Protein 3TU6 (pdb70)

Nearest PDB structures (foldseek):
  3tu6-assembly1_A  TM=1.008E+00  e=8.913E-30  Sinorhizobium meliloti
  5y23-assembly2_B  TM=9.612E-01  e=2.906E-18  Achromobacter cycloclastes
  6akn-assembly2_B  TM=9.166E-01  e=2.259E-18  Achromobacter cycloclastes
  8k9p-assembly1_A  TM=9.302E-01  e=1.922E-17  Alcaligenes faecalis
  3ef4-assembly2_B  TM=9.591E-01  e=2.781E-15  Hyphomicrobium denitrificans

CATH classification: 2.60.40.420

Sequence (127 aa):
MEEYRVEMLNKAADGRVMAFEEPAVIRAQPGDTVTFVAKDKGHNSALMKGGAPEGAETWKGKINEEITVTLSKPGVYMYQCAPHVGMGMIGAIVVGEPANLEAVKGIKYPGKSKAAAEKIFAEIESGG

Solvent-accessible surface area: 6534 Å² total; per-residue (Å²): 156,102,124,74,157,0,50,0,15,65,126,9,98,109,37,74,82,27,2,0,56,56,17,16,13,129,3,113,69,40,7,15,0,30,0,26,9,132,44,144,30,0,9,0,10,25,13,193,49,1,24,17,165,77,19,128,106,21,164,3,145,85,57,76,99,40,73,6,74,1,82,93,68,0,0,3,0,0,40,0,57,69,32,20,37,100,14,0,3,0,0,0,0,0,19,141,48,93,23,26,154,66,1,84,70,30,84,20,68,61,145,0,98,68,25,1,106,62,6,14,40,76,18,105,88,54,87

Radius of gyration: 13.02 Å; Cα contacts (8 Å, |Δi|>4): 308; chains: 1; bounding box: 29×25×35 Å

Structure (mmCIF, N/CA/C/O backbone):
data_3TU6
#
_entry.id   3TU6
#
_cell.length_a   35.627
_cell.length_b   53.494
_cell.length_c   59.921
_cell.angle_alpha   90.00
_cell.angle_beta   90.00
_cell.angle_gamma   90.00
#
_symmetry.space_group_name_H-M   'P 21 21 21'
#
loop_
_entity.id
_entity.type
_entity.pdbx_description
1 polymer 'Pseudoazurin (Blue copper protein)'
2 non-polymer 'COPPER (II) ION'
3 non-polymer GLYCEROL
4 water water
#
loop_
_atom_site.group_PDB
_atom_site.id
_atom_site.type_symbol
_atom_site.label_atom_id
_atom_site.label_alt_id
_atom_site.label_comp_id
_atom_site.label_asym_id
_atom_site.label_entity_id
_atom_site.label_seq_id
_atom_site.pdbx_PDB_ins_code
_atom_site.Cartn_x
_atom_site.Cartn_y
_atom_site.Cartn_z
_atom_site.occupancy
_atom_site.B_iso_or_equiv
_atom_site.auth_seq_id
_atom_site.auth_comp_id
_atom_site.auth_asym_id
_atom_site.auth_atom_id
_atom_site.pdbx_PDB_model_num
ATOM 1 N N . MET A 1 1 ? 9.288 -11.184 30.203 1.00 28.95 1 MET A N 1
ATOM 2 C CA . M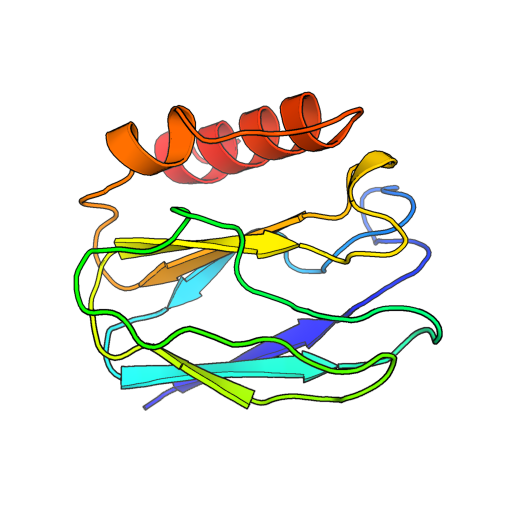ET A 1 1 ? 9.150 -9.970 29.355 1.00 27.67 1 MET A CA 1
ATOM 3 C C . MET A 1 1 ? 9.490 -10.300 27.906 1.00 27.10 1 MET A C 1
ATOM 4 O O . MET A 1 1 ? 10.536 -10.889 27.629 1.00 28.43 1 MET A O 1
ATOM 9 N N . GLU A 1 2 ? 8.602 -9.916 26.991 1.00 24.27 2 GLU A N 1
ATOM 10 C CA . GLU A 1 2 ? 8.871 -10.003 25.558 1.00 24.09 2 GLU A CA 1
ATOM 11 C C . GLU A 1 2 ? 9.124 -8.601 25.007 1.00 24.11 2 GLU A C 1
ATOM 12 O O . GLU A 1 2 ? 8.519 -7.626 25.460 1.00 22.32 2 GLU A O 1
ATOM 18 N N . GLU A 1 3 ? 10.031 -8.511 24.037 1.00 26.37 3 GLU A N 1
ATOM 19 C CA . GLU A 1 3 ? 10.414 -7.239 23.432 1.00 26.35 3 GLU A CA 1
ATOM 20 C C . GLU A 1 3 ? 10.021 -7.251 21.964 1.00 26.21 3 GLU A C 1
ATOM 21 O O . GLU A 1 3 ? 10.512 -8.079 21.194 1.00 26.97 3 GLU A O 1
ATOM 27 N N . TYR A 1 4 ? 9.131 -6.335 21.584 1.00 23.86 4 TYR A N 1
ATOM 28 C CA . TYR A 1 4 ? 8.591 -6.287 20.226 1.00 23.49 4 TYR A CA 1
ATOM 29 C C . TYR A 1 4 ? 9.121 -5.097 19.434 1.00 23.73 4 TYR A C 1
ATOM 30 O O . TYR A 1 4 ? 9.660 -4.145 20.005 1.00 22.54 4 TYR A O 1
ATOM 39 N N . ARG A 1 5 ? 8.967 -5.174 18.113 1.00 24.02 5 ARG A N 1
ATOM 40 C CA . ARG A 1 5 ? 9.454 -4.149 17.191 1.00 24.96 5 ARG A CA 1
ATOM 41 C C . ARG A 1 5 ? 8.329 -3.642 16.296 1.00 22.18 5 ARG A C 1
ATOM 42 O O . ARG A 1 5 ? 7.560 -4.432 15.753 1.00 17.47 5 ARG A O 1
ATOM 50 N N . VAL A 1 6 ? 8.245 -2.322 16.149 1.00 21.78 6 VAL A N 1
ATOM 51 C CA . VAL A 1 6 ? 7.346 -1.696 15.186 1.00 20.49 6 VAL A CA 1
ATOM 52 C C . VAL A 1 6 ? 8.163 -0.785 14.281 1.00 19.75 6 VAL A C 1
ATOM 53 O O . VAL A 1 6 ? 8.753 0.189 14.747 1.00 21.60 6 VAL A O 1
ATOM 57 N N . GLU A 1 7 ? 8.203 -1.108 12.992 1.00 19.82 7 GLU A N 1
ATOM 58 C CA . GLU A 1 7 ? 8.962 -0.318 12.028 1.00 21.06 7 GLU A CA 1
ATOM 59 C C . GLU A 1 7 ? 8.157 0.889 11.562 1.00 20.78 7 GLU A C 1
ATOM 60 O O . GLU A 1 7 ? 6.959 0.781 11.297 1.00 21.68 7 GLU A O 1
ATOM 66 N N . MET A 1 8 ? 8.825 2.037 11.475 1.00 20.51 8 MET A N 1
ATOM 67 C CA . MET A 1 8 ? 8.219 3.263 10.959 1.00 20.45 8 MET A CA 1
ATOM 68 C C . MET A 1 8 ? 8.653 3.405 9.502 1.00 20.83 8 MET A C 1
ATOM 69 O O . MET A 1 8 ? 9.837 3.601 9.220 1.00 19.40 8 MET A O 1
ATOM 74 N N . LEU A 1 9 ? 7.693 3.289 8.584 1.00 21.81 9 LEU A N 1
ATOM 75 C CA . LEU A 1 9 ? 7.990 3.110 7.160 1.00 22.22 9 LEU A CA 1
ATOM 76 C C . LEU A 1 9 ? 7.235 4.076 6.252 1.00 22.28 9 LEU A C 1
ATOM 77 O O . LEU A 1 9 ? 6.115 4.499 6.560 1.00 18.38 9 LEU A O 1
ATOM 82 N N . ASN A 1 10 ? 7.855 4.399 5.119 1.00 23.00 10 ASN A N 1
ATOM 83 C CA . ASN A 1 10 ? 7.202 5.178 4.071 1.00 24.30 10 ASN A CA 1
ATOM 84 C C . ASN A 1 10 ? 6.210 4.323 3.291 1.00 24.67 10 ASN A C 1
ATOM 85 O O . ASN A 1 10 ? 5.120 4.783 2.955 1.00 23.86 10 ASN A O 1
ATOM 90 N N . LYS A 1 11 ? 6.601 3.082 3.004 1.00 25.73 11 LYS A N 1
ATOM 91 C CA . LYS A 1 11 ? 5.763 2.140 2.265 1.00 27.92 11 LYS A CA 1
ATOM 92 C C . LYS A 1 11 ? 5.733 0.793 2.987 1.00 27.80 11 LYS A C 1
ATOM 93 O O . LYS A 1 11 ? 6.779 0.185 3.217 1.00 30.68 11 LYS A O 1
ATOM 99 N N . ALA A 1 12 ? 4.533 0.336 3.340 1.00 27.94 12 ALA A N 1
ATOM 100 C CA . ALA A 1 12 ? 4.354 -0.928 4.057 1.00 28.39 12 ALA A CA 1
ATOM 101 C C . ALA A 1 12 ? 4.184 -2.098 3.089 1.00 29.41 12 ALA A C 1
ATOM 102 O O . ALA A 1 12 ? 4.113 -1.909 1.875 1.00 30.15 12 ALA A O 1
ATOM 104 N N . ALA A 1 13 ? 4.115 -3.307 3.643 1.00 32.31 13 ALA A N 1
ATOM 105 C CA . ALA A 1 13 ? 3.917 -4.521 2.848 1.00 34.82 13 ALA A CA 1
ATOM 106 C C . ALA A 1 13 ? 2.533 -4.563 2.198 1.00 35.97 13 ALA A C 1
ATOM 107 O O . ALA A 1 13 ? 2.399 -4.977 1.045 1.00 37.24 13 ALA A O 1
ATOM 109 N N . ASP A 1 14 ? 1.513 -4.123 2.935 1.00 35.49 14 ASP A N 1
ATOM 110 C CA . ASP A 1 14 ? 0.127 -4.150 2.451 1.00 37.58 14 ASP A CA 1
ATOM 111 C C . ASP A 1 14 ? -0.266 -2.920 1.615 1.00 38.15 14 ASP A C 1
ATOM 112 O O . ASP A 1 14 ? -1.449 -2.721 1.323 1.00 39.44 14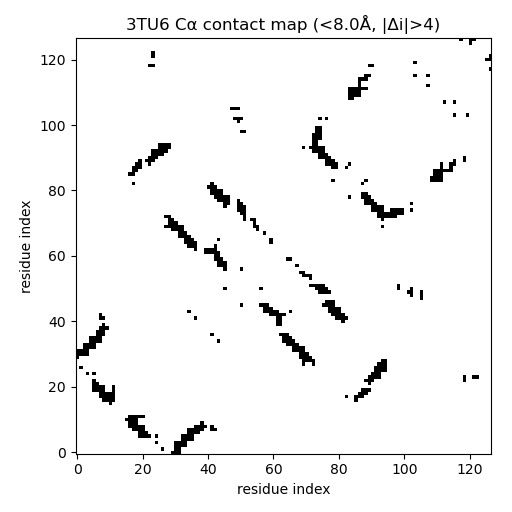 ASP A O 1
ATOM 117 N N . GLY A 1 15 ? 0.716 -2.098 1.242 1.00 37.46 15 GLY A N 1
ATOM 118 C CA . GLY A 1 15 ? 0.494 -0.973 0.333 1.00 36.39 15 GLY A CA 1
ATOM 119 C C . GLY A 1 15 ? 0.217 0.369 0.993 1.00 34.55 15 GLY A C 1
ATOM 120 O O . GLY A 1 15 ? -0.021 1.358 0.299 1.00 34.91 15 GLY A O 1
ATOM 121 N N . ARG A 1 16 ? 0.248 0.415 2.324 1.00 32.73 16 ARG A N 1
ATOM 122 C CA . ARG A 1 16 ? 0.004 1.660 3.055 1.00 31.17 16 ARG A CA 1
ATOM 123 C C . ARG A 1 16 ? 1.149 2.650 2.860 1.00 28.99 16 ARG A C 1
ATOM 124 O O . ARG A 1 16 ? 2.318 2.269 2.908 1.00 29.49 16 ARG A O 1
ATOM 132 N N . VAL A 1 17 ? 0.800 3.917 2.642 1.00 29.25 17 VAL A N 1
ATOM 133 C CA . VAL A 1 17 ? 1.778 4.998 2.522 1.00 28.54 17 VAL A CA 1
ATOM 134 C C . VAL A 1 17 ? 1.838 5.756 3.844 1.00 26.32 17 VAL A C 1
ATOM 135 O O . VAL A 1 17 ? 0.818 6.258 4.315 1.00 25.23 17 VAL A O 1
ATOM 139 N N . MET A 1 18 ? 3.038 5.846 4.422 1.00 26.23 18 MET A N 1
ATOM 140 C CA . MET A 1 18 ? 3.242 6.354 5.785 1.00 23.77 18 MET A CA 1
ATOM 141 C C . MET A 1 18 ? 2.545 5.424 6.781 1.00 23.68 18 MET A C 1
ATOM 142 O O . MET A 1 18 ? 1.374 5.625 7.127 1.00 22.64 18 MET A O 1
ATOM 147 N N . ALA A 1 19 ? 3.265 4.404 7.242 1.00 21.29 19 ALA A N 1
ATOM 148 C CA . ALA A 1 19 ? 2.649 3.343 8.035 1.00 21.18 19 ALA A CA 1
ATOM 149 C C . ALA A 1 19 ? 3.572 2.759 9.099 1.00 20.21 19 ALA A C 1
ATOM 150 O O . ALA A 1 19 ? 4.777 2.624 8.885 1.00 20.66 19 ALA A O 1
ATOM 152 N N . PHE A 1 20 ? 2.987 2.417 10.245 1.00 19.19 20 PHE A N 1
ATOM 153 C CA . PHE A 1 20 ? 3.662 1.602 11.247 1.00 19.11 20 PHE A CA 1
ATOM 154 C C . PHE A 1 20 ? 3.411 0.132 10.916 1.00 19.71 20 PHE A C 1
ATOM 155 O O . PHE A 1 20 ? 2.268 -0.255 10.654 1.00 19.34 20 PHE A O 1
ATOM 163 N N . GLU A 1 21 ? 4.476 -0.669 10.920 1.00 20.32 21 GLU A N 1
ATOM 164 C CA A GLU A 1 21 ? 4.381 -2.099 10.626 0.50 20.86 21 GLU A CA 1
ATOM 165 C CA B GLU A 1 21 ? 4.383 -2.099 10.622 0.50 21.08 21 GLU A CA 1
ATOM 166 C C . GLU A 1 21 ? 5.019 -2.917 11.749 1.00 20.20 21 GLU A C 1
ATOM 167 O O . GLU A 1 21 ? 6.224 -2.808 11.991 1.00 20.55 21 GLU A O 1
ATOM 178 N N . PRO A 1 22 ? 4.216 -3.746 12.449 1.00 19.94 22 PRO A N 1
ATOM 179 C CA . PRO A 1 22 ? 2.775 -3.985 12.315 1.00 21.34 22 PRO A CA 1
ATOM 180 C C . PRO A 1 22 ? 1.937 -2.834 12.872 1.00 21.59 22 PRO A C 1
ATOM 181 O O . PRO A 1 22 ? 2.388 -2.110 13.760 1.00 23.36 22 PRO A O 1
ATOM 185 N N . ALA A 1 23 ? 0.729 -2.671 12.341 1.00 22.42 23 ALA A N 1
ATOM 186 C CA . ALA A 1 23 ? -0.185 -1.628 12.801 1.00 22.17 23 ALA A CA 1
ATOM 187 C C . ALA A 1 23 ? -0.729 -1.930 14.198 1.00 22.01 23 ALA A C 1
ATOM 188 O O . ALA A 1 23 ? -1.043 -1.009 14.955 1.00 20.03 23 ALA A O 1
ATOM 190 N N . VAL A 1 24 ? -0.842 -3.217 14.527 1.00 21.44 24 VAL A N 1
ATOM 191 C CA . VAL A 1 24 ? -1.402 -3.659 15.803 1.00 22.35 24 VAL A CA 1
ATOM 192 C C . VAL A 1 24 ? -0.489 -4.686 16.474 1.00 23.59 24 VAL A C 1
ATOM 193 O O . VAL A 1 24 ? -0.402 -5.830 16.024 1.00 24.34 24 VAL A O 1
ATOM 197 N N . ILE A 1 25 ? 0.192 -4.263 17.539 1.00 23.89 25 ILE A N 1
ATOM 198 C CA . ILE A 1 25 ? 0.997 -5.158 18.374 1.00 22.04 25 ILE A CA 1
ATOM 199 C C . ILE A 1 25 ? 0.119 -5.751 19.474 1.00 23.12 25 ILE A C 1
ATO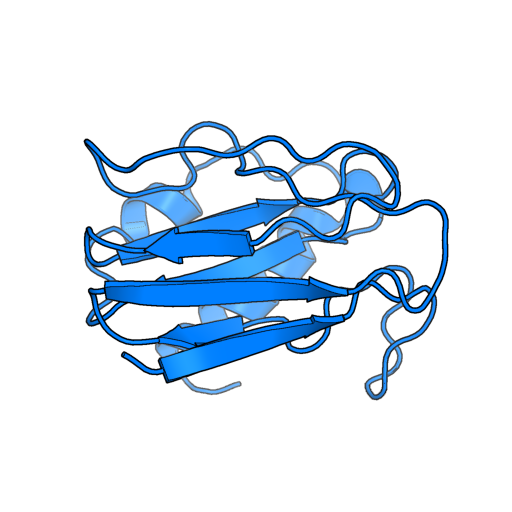M 200 O O . ILE A 1 25 ? -0.621 -5.023 20.135 1.00 20.87 25 ILE A O 1
ATOM 205 N N . ARG A 1 26 ? 0.202 -7.069 19.660 1.00 22.26 26 ARG A N 1
ATOM 206 C CA . ARG A 1 26 ? -0.507 -7.747 20.745 1.00 22.93 26 ARG A CA 1
ATOM 207 C C . ARG A 1 26 ? 0.494 -8.188 21.807 1.00 23.09 26 ARG A C 1
ATOM 208 O O . ARG A 1 26 ? 1.202 -9.181 21.634 1.00 23.70 26 ARG A O 1
ATOM 216 N N . ALA A 1 27 ? 0.546 -7.434 22.902 1.00 23.59 27 ALA A N 1
ATOM 217 C CA . ALA A 1 27 ? 1.508 -7.669 23.974 1.00 23.52 27 ALA A CA 1
ATOM 218 C C . ALA A 1 27 ? 0.805 -8.023 25.278 1.00 23.79 27 ALA A C 1
ATOM 219 O O . ALA A 1 27 ? -0.421 -7.963 25.375 1.00 22.94 27 ALA A O 1
ATOM 221 N N . GLN A 1 28 ? 1.603 -8.401 26.272 1.00 25.84 28 GLN A N 1
ATOM 222 C CA . GLN A 1 28 ? 1.117 -8.651 27.624 1.00 26.63 28 GLN A CA 1
ATOM 223 C C . GLN A 1 28 ? 1.670 -7.578 28.558 1.00 24.41 28 GLN A C 1
ATOM 224 O O . GLN A 1 28 ? 2.680 -6.945 28.237 1.00 23.68 28 GLN A O 1
ATOM 230 N N . PRO A 1 29 ? 1.009 -7.362 29.711 1.00 23.48 29 PRO A N 1
ATOM 231 C CA . PRO A 1 29 ? 1.494 -6.402 30.703 1.00 23.04 29 PRO A CA 1
ATOM 232 C C . PRO A 1 29 ? 2.964 -6.620 31.079 1.00 22.80 29 PRO A C 1
ATOM 233 O O . PRO A 1 29 ? 3.350 -7.729 31.450 1.00 21.99 29 PRO A O 1
ATOM 237 N N . GLY A 1 30 ? 3.769 -5.567 30.963 1.00 22.63 30 GLY A N 1
ATOM 238 C CA . GLY A 1 30 ? 5.191 -5.632 31.300 1.00 23.73 30 GLY A CA 1
ATOM 239 C C . GLY A 1 30 ? 6.119 -5.758 30.104 1.00 23.05 30 GLY A C 1
ATOM 240 O O . GLY A 1 30 ? 7.333 -5.606 30.247 1.00 24.25 30 GLY A O 1
ATOM 241 N N . ASP A 1 31 ? 5.557 -6.038 28.927 1.00 23.58 31 ASP A N 1
ATOM 242 C CA . ASP A 1 31 ? 6.340 -6.130 27.691 1.00 24.42 31 ASP A CA 1
ATOM 243 C C . ASP A 1 31 ? 6.767 -4.742 27.215 1.00 25.73 31 ASP A C 1
ATOM 244 O O . ASP A 1 31 ? 6.231 -3.728 27.670 1.00 26.58 31 ASP A O 1
ATOM 249 N N . THR A 1 32 ? 7.734 -4.709 26.299 1.00 26.10 32 THR A N 1
ATOM 250 C CA . THR A 1 32 ? 8.197 -3.461 25.693 1.00 26.82 32 THR A CA 1
ATOM 251 C C . THR A 1 32 ? 8.026 -3.483 24.177 1.00 26.31 32 THR A C 1
ATOM 252 O O . THR A 1 32 ? 8.062 -4.546 23.553 1.00 25.96 32 THR A O 1
ATOM 256 N N . VAL A 1 33 ? 7.837 -2.298 23.600 1.00 25.39 33 VAL A N 1
ATOM 257 C CA . VAL A 1 33 ? 7.794 -2.122 22.152 1.00 25.43 33 VAL A CA 1
ATOM 258 C C . VAL A 1 33 ? 8.809 -1.054 21.749 1.00 24.72 33 VAL A C 1
ATOM 259 O O . VAL A 1 33 ? 8.776 0.065 22.262 1.00 25.94 33 VAL A O 1
ATOM 263 N N . THR A 1 34 ? 9.711 -1.415 20.838 1.00 23.88 34 THR A N 1
ATOM 264 C CA . THR A 1 34 ? 10.730 -0.500 20.336 1.00 22.00 34 THR A CA 1
ATOM 265 C C . THR A 1 34 ? 10.386 -0.075 18.916 1.00 22.63 34 THR A C 1
ATOM 266 O O . THR A 1 34 ? 10.105 -0.914 18.058 1.00 23.13 34 THR A O 1
ATOM 270 N N . PHE A 1 35 ? 10.408 1.232 18.671 1.00 21.50 35 PHE A N 1
ATOM 271 C CA . PHE A 1 35 ? 10.113 1.767 17.347 1.00 19.49 35 PHE A CA 1
ATOM 272 C C . PHE A 1 35 ? 11.396 1.895 16.540 1.00 20.28 35 PHE A C 1
ATOM 273 O O . PHE A 1 35 ? 12.404 2.373 17.047 1.00 21.98 35 PHE A O 1
ATOM 281 N N . VAL A 1 36 ? 11.349 1.444 15.289 1.00 22.05 36 VAL A N 1
ATOM 282 C CA . VAL A 1 36 ? 12.529 1.381 14.433 1.00 21.96 36 VAL A CA 1
ATOM 283 C C . VAL A 1 36 ? 12.390 2.377 13.288 1.00 21.49 36 VAL A C 1
ATOM 284 O O . VAL A 1 36 ? 11.382 2.382 12.579 1.00 20.59 36 VAL A O 1
ATOM 288 N N . ALA A 1 37 ? 13.408 3.216 13.112 1.00 22.05 37 ALA A N 1
ATOM 289 C CA . ALA A 1 37 ? 13.414 4.219 12.053 1.00 23.47 37 ALA A CA 1
ATOM 290 C C . ALA A 1 37 ? 14.012 3.635 10.778 1.00 24.09 37 ALA A C 1
ATOM 291 O O . ALA A 1 37 ? 15.092 4.045 10.348 1.00 24.79 37 ALA A O 1
ATOM 293 N N . LYS A 1 38 ? 13.308 2.677 10.177 1.00 24.10 38 LYS A N 1
ATOM 294 C CA . LYS A 1 38 ? 13.773 2.044 8.941 1.00 25.66 38 LYS A CA 1
ATOM 295 C C . LYS A 1 38 ? 13.791 3.060 7.800 1.00 25.12 38 LYS A C 1
ATOM 296 O O . LYS A 1 38 ? 14.738 3.100 7.014 1.00 29.06 38 LYS A O 1
ATOM 302 N N . ASP A 1 39 ? 12.736 3.870 7.722 1.00 23.93 39 ASP A N 1
ATOM 303 C CA . ASP A 1 39 ? 12.718 5.066 6.881 1.00 25.72 39 ASP A CA 1
ATOM 304 C C . ASP A 1 39 ? 12.729 6.299 7.783 1.00 25.43 39 ASP A C 1
ATOM 305 O O . ASP A 1 39 ? 12.167 6.274 8.881 1.00 21.88 39 ASP A O 1
ATOM 310 N N . LYS A 1 40 ? 13.367 7.371 7.319 1.00 25.17 40 LYS A N 1
ATOM 311 C CA . LYS A 1 40 ? 13.521 8.585 8.122 1.00 26.02 40 LYS A CA 1
ATOM 312 C C . LYS A 1 40 ? 12.319 9.517 7.990 1.00 25.53 40 LYS A C 1
ATOM 313 O O . LYS A 1 40 ? 11.529 9.406 7.050 1.00 26.47 40 LYS A O 1
ATOM 319 N N . GLY A 1 41 ? 12.193 10.433 8.947 1.00 24.49 41 GLY A N 1
ATOM 320 C CA . GLY A 1 41 ? 11.137 11.443 8.942 1.00 24.38 41 GLY A CA 1
ATOM 321 C C . GLY A 1 41 ? 9.912 11.101 9.774 1.00 23.12 41 GLY A C 1
ATOM 322 O O . GLY A 1 41 ? 8.929 11.842 9.751 1.00 23.11 41 GLY A O 1
ATOM 323 N N . HIS A 1 42 ? 9.963 9.992 10.512 1.00 23.32 42 HIS A N 1
ATOM 324 C CA . HIS A 1 42 ? 8.838 9.566 11.351 1.00 22.41 42 HIS A CA 1
ATOM 325 C C . HIS A 1 42 ? 9.163 9.670 12.835 1.00 21.77 42 HIS A C 1
ATOM 326 O O . HIS A 1 42 ? 10.328 9.713 13.232 1.00 23.36 42 HIS A O 1
ATOM 333 N N . ASN A 1 43 ? 8.111 9.710 13.646 1.00 20.75 43 ASN A N 1
ATOM 334 C CA . ASN A 1 43 ? 8.233 9.603 15.093 1.00 19.72 43 ASN A CA 1
ATOM 335 C C . ASN A 1 43 ? 7.093 8.754 15.648 1.00 19.07 43 ASN A C 1
ATOM 336 O O . ASN A 1 43 ? 6.192 8.359 14.907 1.00 19.49 43 ASN A O 1
ATOM 341 N N . SER A 1 44 ? 7.145 8.476 16.947 1.00 18.83 44 SER A N 1
ATOM 342 C CA . SER A 1 44 ? 6.060 7.788 17.639 1.00 20.32 44 SER A CA 1
ATOM 343 C C . SER A 1 44 ? 5.709 8.542 18.915 1.00 19.68 44 SER A C 1
ATOM 344 O O . SER A 1 44 ? 6.575 8.772 19.761 1.00 19.44 44 SER A O 1
ATOM 347 N N . ALA A 1 45 ? 4.441 8.928 19.039 1.00 19.31 45 ALA A N 1
ATOM 348 C CA . ALA A 1 45 ? 3.945 9.624 20.223 1.00 20.00 45 ALA A CA 1
ATOM 349 C C . ALA A 1 45 ? 2.537 9.141 20.558 1.00 20.28 45 ALA A C 1
ATOM 350 O O . ALA A 1 45 ? 1.720 8.932 19.663 1.00 18.19 45 ALA A O 1
ATOM 352 N N . LEU A 1 46 ? 2.263 8.969 21.849 1.00 22.14 46 LEU A N 1
ATOM 353 C CA . LEU A 1 46 ? 0.945 8.542 22.310 1.00 23.69 46 LEU A CA 1
ATOM 354 C C . LEU A 1 46 ? -0.074 9.641 22.029 1.00 24.45 46 LEU A C 1
ATOM 355 O O . LEU A 1 46 ? 0.185 10.815 22.296 1.00 26.86 46 LEU A O 1
ATOM 360 N N . MET A 1 47 ? -1.225 9.257 21.484 1.00 24.10 47 MET A N 1
ATOM 361 C CA . MET A 1 47 ? -2.292 10.209 21.183 1.00 25.22 47 MET A CA 1
ATOM 362 C C . MET A 1 47 ? -2.962 10.676 22.471 1.00 27.88 47 MET A C 1
ATOM 363 O O . MET A 1 47 ? -2.990 9.945 23.465 1.00 26.34 47 MET A O 1
ATOM 368 N N . LYS A 1 48 ? -3.500 11.894 22.444 1.00 28.91 48 LYS A N 1
ATOM 369 C CA . LYS A 1 48 ? -4.134 12.487 23.620 1.00 30.56 48 LYS A CA 1
ATOM 370 C C . LYS A 1 48 ? -5.411 11.713 23.960 1.00 29.98 48 LYS A C 1
ATOM 371 O O . LYS A 1 48 ? -6.333 11.631 23.145 1.00 29.11 48 LYS A O 1
ATOM 377 N N . GLY A 1 49 ? -5.449 11.139 25.160 1.00 29.90 49 GLY A N 1
ATOM 378 C CA . GLY A 1 49 ? -6.581 10.326 25.604 1.00 30.76 49 GLY A CA 1
ATOM 379 C C . GLY A 1 49 ? -6.627 8.943 24.972 1.00 30.24 49 GLY A C 1
ATOM 380 O O . GLY A 1 49 ? -7.664 8.275 25.012 1.00 31.64 49 GLY A O 1
ATOM 381 N N . GLY A 1 50 ? -5.504 8.504 24.405 1.00 27.92 50 GLY A N 1
ATOM 382 C CA . GLY A 1 50 ? -5.437 7.230 23.688 1.00 27.52 50 GLY A CA 1
ATOM 383 C C . GLY A 1 50 ? -4.763 6.110 24.462 1.00 27.92 50 GLY A C 1
ATOM 384 O O . GLY A 1 50 ? -4.211 5.189 23.862 1.00 26.53 50 GLY A O 1
ATOM 385 N N . ALA A 1 51 ? -4.811 6.183 25.790 1.00 29.14 51 ALA A N 1
ATOM 386 C CA . ALA A 1 51 ? -4.220 5.159 26.650 1.00 29.67 51 ALA A CA 1
ATOM 387 C C . ALA A 1 51 ? -5.094 4.939 27.880 1.00 31.35 51 ALA A C 1
ATOM 388 O O . ALA A 1 51 ? -5.888 5.813 28.237 1.00 29.85 51 ALA A O 1
AT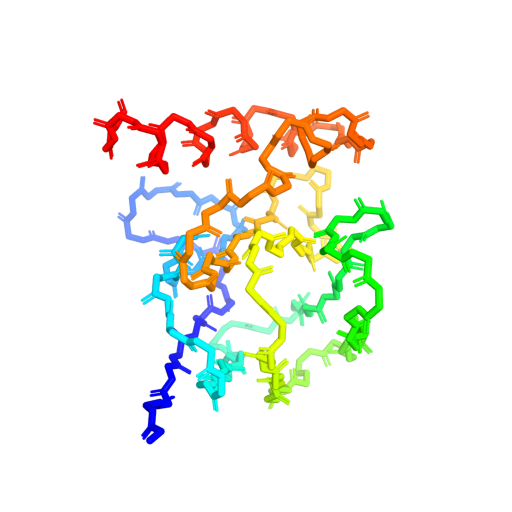OM 390 N N . PRO A 1 52 ? -4.957 3.770 28.534 1.00 32.76 52 PRO A N 1
ATOM 391 C CA . PRO A 1 52 ? -5.730 3.524 29.752 1.00 34.57 52 PRO A CA 1
ATOM 392 C C . PRO A 1 52 ? -5.308 4.452 30.890 1.00 36.47 52 PRO A C 1
ATOM 393 O O . PRO A 1 52 ? -4.166 4.916 30.920 1.00 33.80 52 PRO A O 1
ATOM 397 N N . GLU A 1 53 ? -6.233 4.720 31.807 1.00 39.48 53 GLU A N 1
ATOM 398 C CA . GLU A 1 53 ? -5.991 5.655 32.906 1.00 42.63 53 GLU A CA 1
ATOM 399 C C . GLU A 1 53 ? -4.794 5.221 33.750 1.00 42.51 53 GLU A C 1
ATOM 400 O O . GLU A 1 53 ? -4.647 4.041 34.069 1.00 42.61 53 GLU A O 1
ATOM 406 N N . GLY A 1 54 ? -3.935 6.181 34.085 1.00 43.26 54 GLY A N 1
ATOM 407 C CA . GLY A 1 54 ? -2.757 5.926 34.915 1.00 44.44 54 GLY A CA 1
ATOM 408 C C . GLY A 1 54 ? -1.559 5.353 34.175 1.00 44.16 54 GLY A C 1
ATOM 409 O O . GLY A 1 54 ? -0.554 5.006 34.801 1.00 44.70 54 GLY A O 1
ATOM 410 N N . ALA A 1 55 ? -1.650 5.258 32.850 1.00 43.73 55 ALA A N 1
ATOM 411 C CA . ALA A 1 55 ? -0.574 4.689 32.039 1.00 42.76 55 ALA A CA 1
ATOM 412 C C . ALA A 1 55 ? 0.492 5.737 31.737 1.00 42.90 55 ALA A C 1
ATOM 413 O O . ALA A 1 55 ? 0.193 6.928 31.634 1.00 41.92 55 ALA A O 1
ATOM 415 N N . GLU A 1 56 ? 1.735 5.284 31.597 1.00 43.52 56 GLU A N 1
ATOM 416 C CA . GLU A 1 56 ? 2.838 6.164 31.221 1.00 44.97 56 GLU A CA 1
ATOM 417 C C . GLU A 1 56 ? 2.740 6.508 29.739 1.00 42.58 56 GLU A C 1
ATOM 418 O O . GLU A 1 56 ? 2.522 5.627 28.906 1.00 43.49 56 GLU A O 1
ATOM 424 N N . THR A 1 57 ? 2.897 7.790 29.422 1.00 40.00 57 THR A N 1
ATOM 425 C CA . THR A 1 57 ? 2.817 8.269 28.044 1.00 37.47 57 THR A CA 1
ATOM 426 C C . THR A 1 57 ? 4.210 8.379 27.438 1.00 33.34 57 THR A C 1
ATOM 427 O O . THR A 1 57 ? 5.214 8.237 28.139 1.00 33.85 57 THR A O 1
ATOM 431 N N . TRP A 1 58 ? 4.264 8.626 26.132 1.00 29.00 58 TRP A N 1
ATOM 432 C CA . TRP A 1 58 ? 5.532 8.859 25.451 1.00 25.63 58 TRP A CA 1
ATOM 433 C C . TRP A 1 58 ? 5.377 9.822 24.277 1.00 25.02 58 TRP A C 1
ATOM 434 O O . TRP A 1 58 ? 4.303 9.933 23.680 1.00 21.27 58 TRP A O 1
ATOM 445 N N . LYS A 1 59 ? 6.467 10.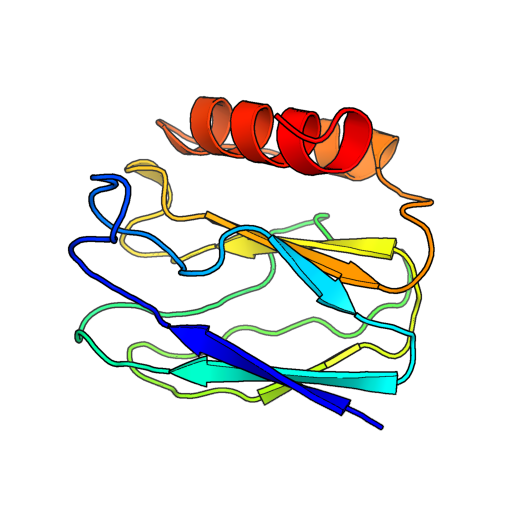515 23.963 1.00 23.84 59 LYS A N 1
ATOM 446 C CA . LYS A 1 59 ? 6.501 11.470 22.866 1.00 25.15 59 LYS A CA 1
ATOM 447 C C . LYS A 1 59 ? 7.893 11.446 22.239 1.00 23.39 59 LYS A C 1
ATOM 448 O O . LYS A 1 59 ? 8.766 12.236 22.598 1.00 26.88 59 LYS A O 1
ATOM 454 N N . GLY A 1 60 ? 8.092 10.517 21.309 1.00 21.74 60 GLY A N 1
ATOM 455 C CA . GLY A 1 60 ? 9.385 10.335 20.664 1.00 21.84 60 GLY A CA 1
ATOM 456 C C . GLY A 1 60 ? 9.722 11.457 19.701 1.00 21.02 60 GLY A C 1
ATOM 457 O O . GLY A 1 60 ? 8.834 12.037 19.077 1.00 19.37 60 GLY A O 1
ATOM 458 N N . LYS A 1 61 ? 11.011 11.764 19.586 1.00 19.26 61 LYS A N 1
ATOM 459 C CA . LYS A 1 61 ? 11.486 12.748 18.615 1.00 22.41 61 LYS A CA 1
ATOM 460 C C . LYS A 1 61 ? 11.544 12.109 17.229 1.00 22.48 61 LYS A C 1
ATOM 461 O O . LYS A 1 61 ? 11.418 10.889 17.095 1.00 22.18 61 LYS A O 1
ATOM 467 N N . ILE A 1 62 ? 11.734 12.935 16.204 1.00 24.35 62 ILE A N 1
ATOM 468 C CA . ILE A 1 62 ? 11.816 12.449 14.825 1.00 25.78 62 ILE A CA 1
ATOM 469 C C . ILE A 1 62 ? 13.052 11.561 14.665 1.00 24.74 62 ILE A C 1
ATOM 470 O O . ILE A 1 62 ? 14.153 11.949 15.053 1.00 25.56 62 ILE A O 1
ATOM 475 N N . ASN A 1 63 ? 12.844 10.365 14.111 1.00 23.26 63 ASN A N 1
ATOM 476 C CA . ASN A 1 63 ? 13.895 9.346 13.948 1.00 24.03 63 ASN A CA 1
ATOM 477 C C . ASN A 1 63 ? 14.424 8.741 15.257 1.00 24.73 63 ASN A C 1
ATOM 478 O O . ASN A 1 63 ? 15.387 7.968 15.235 1.00 26.21 63 ASN A O 1
ATOM 483 N N . G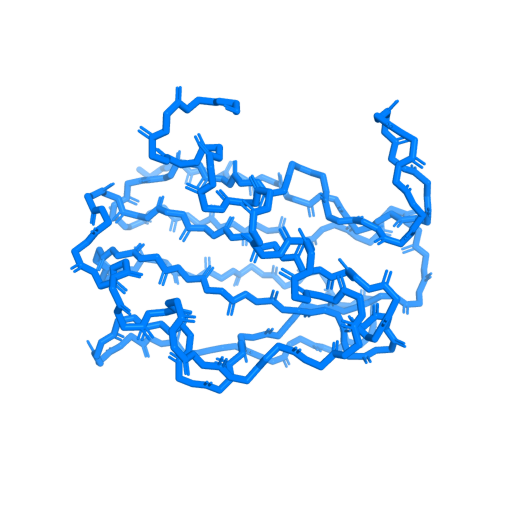LU A 1 64 ? 13.799 9.071 16.386 1.00 22.89 64 GLU A N 1
ATOM 484 C CA . GLU A 1 64 ? 14.201 8.502 17.667 1.00 23.82 64 GLU A CA 1
ATOM 485 C C . GLU A 1 64 ? 13.611 7.101 17.791 1.00 24.27 64 GLU A C 1
ATOM 486 O O . GLU A 1 64 ? 12.393 6.922 17.706 1.00 20.63 64 GLU A O 1
ATOM 492 N N . GLU A 1 65 ? 14.483 6.116 17.987 1.00 25.23 65 GLU A N 1
ATOM 493 C CA . GLU A 1 65 ? 14.063 4.729 18.132 1.00 26.39 65 GLU A CA 1
ATOM 494 C C . GLU A 1 65 ? 13.725 4.444 19.592 1.00 27.98 65 GLU A C 1
ATOM 495 O O . 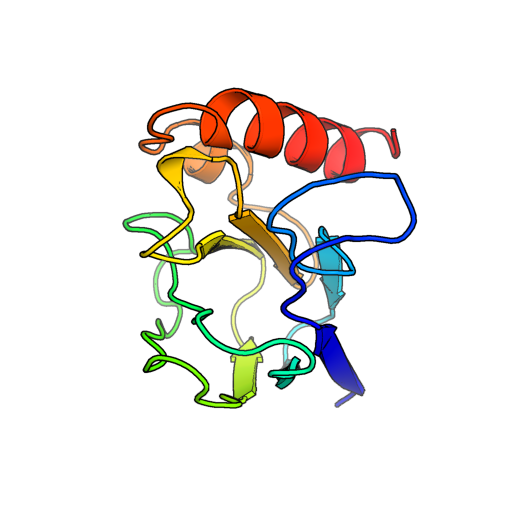GLU A 1 65 ? 14.471 3.767 20.300 1.00 29.18 65 GLU A O 1
ATOM 501 N N . ILE A 1 66 ? 12.582 4.969 20.026 1.00 28.86 66 ILE A N 1
ATOM 502 C CA . ILE A 1 66 ? 12.191 4.932 21.431 1.00 28.92 66 ILE A CA 1
ATOM 503 C C . ILE A 1 66 ? 11.614 3.572 21.822 1.00 28.69 66 ILE A C 1
ATOM 504 O O . ILE A 1 66 ? 10.875 2.955 21.053 1.00 28.28 66 ILE A O 1
ATOM 509 N N . THR A 1 67 ? 11.969 3.111 23.019 1.00 29.19 67 THR A N 1
ATOM 510 C CA . THR A 1 67 ? 11.389 1.905 23.597 1.00 28.68 67 THR A CA 1
ATOM 511 C C . THR A 1 67 ? 10.406 2.316 24.685 1.00 27.90 67 THR A C 1
ATOM 512 O O . THR A 1 67 ? 10.773 3.035 25.615 1.00 28.18 67 THR A O 1
ATOM 516 N N . VAL A 1 68 ? 9.162 1.861 24.559 1.00 26.55 68 VAL A N 1
ATOM 517 C CA . VAL A 1 68 ? 8.108 2.197 25.515 1.00 26.25 68 VAL A CA 1
ATOM 518 C C . VAL A 1 68 ? 7.781 1.011 26.420 1.00 28.12 68 VAL A C 1
ATOM 519 O O . VAL A 1 68 ? 7.838 -0.144 25.993 1.00 27.78 68 VAL A O 1
ATOM 523 N N . THR A 1 69 ? 7.449 1.313 27.673 1.00 30.36 69 THR A N 1
ATOM 524 C CA . THR A 1 69 ? 7.031 0.311 28.648 1.00 32.33 69 THR A CA 1
ATOM 525 C C . THR A 1 69 ? 5.509 0.220 28.656 1.00 31.70 69 THR A C 1
ATOM 526 O O . THR A 1 69 ? 4.825 1.227 28.475 1.00 32.18 69 THR A O 1
ATOM 530 N N . LEU A 1 70 ? 4.988 -0.985 28.873 1.00 31.16 70 LEU A N 1
ATOM 531 C CA . LEU A 1 70 ? 3.550 -1.239 28.799 1.00 31.77 70 LEU A CA 1
ATOM 532 C C . LEU A 1 70 ? 3.064 -1.992 30.037 1.00 31.86 70 LEU A C 1
ATOM 533 O O . LEU A 1 70 ? 2.691 -3.163 29.959 1.00 31.67 70 LEU A O 1
ATOM 538 N N . SER A 1 71 ? 3.065 -1.305 31.176 1.00 32.13 71 SER A N 1
ATOM 539 C CA . SER A 1 71 ? 2.716 -1.921 32.456 1.00 34.10 71 SER A CA 1
ATOM 540 C C . SER A 1 71 ? 1.215 -2.161 32.600 1.00 33.58 71 SER A C 1
ATOM 541 O O . SER A 1 71 ? 0.793 -3.265 32.945 1.00 33.92 71 SER A O 1
ATOM 544 N N . LYS A 1 72 ? 0.416 -1.128 32.342 1.00 34.14 72 LYS A N 1
ATOM 545 C CA . LYS A 1 72 ? -1.035 -1.220 32.515 1.00 34.54 72 LYS A CA 1
ATOM 546 C C . LYS A 1 72 ? -1.698 -1.831 31.280 1.00 33.57 72 LYS A C 1
ATOM 547 O O . LYS A 1 72 ? -1.329 -1.497 30.153 1.00 31.84 72 LYS A O 1
ATOM 553 N N . PRO A 1 73 ? -2.679 -2.729 31.487 1.00 33.61 73 PRO A N 1
ATOM 554 C CA . PRO A 1 73 ? -3.368 -3.349 30.357 1.00 32.67 73 PRO A CA 1
ATOM 555 C C . PRO A 1 73 ? -4.355 -2.401 29.676 1.00 31.52 73 PRO A C 1
ATOM 556 O O . PRO A 1 73 ? -4.891 -1.497 30.319 1.00 30.60 73 PRO A O 1
ATOM 560 N N . GLY A 1 74 ? -4.582 -2.619 28.383 1.00 29.65 74 GLY A N 1
ATOM 561 C CA . GLY A 1 74 ? -5.493 -1.791 27.596 1.00 28.90 74 GLY A CA 1
ATOM 562 C C . GLY A 1 74 ? -4.965 -1.518 26.201 1.00 27.54 74 GLY A C 1
ATOM 563 O O . GLY A 1 74 ? -3.934 -2.061 25.797 1.00 27.13 74 GLY A O 1
ATOM 564 N N . VAL A 1 75 ? -5.682 -0.673 25.467 1.00 26.09 75 VAL A N 1
ATOM 565 C CA . VAL A 1 75 ? -5.289 -0.275 24.122 1.00 24.95 75 VAL A CA 1
ATOM 566 C C . VAL A 1 75 ? -4.556 1.063 24.165 1.00 24.45 75 VAL A C 1
ATOM 567 O O . VAL A 1 75 ? -5.036 2.023 24.772 1.00 23.88 75 VAL A O 1
ATOM 571 N N . TYR A 1 76 ? -3.392 1.107 23.522 1.00 21.27 76 TYR A N 1
ATOM 572 C CA . TYR A 1 76 ? -2.594 2.320 23.408 1.00 20.52 76 TYR A CA 1
ATOM 573 C C . TYR A 1 76 ? -2.636 2.799 21.958 1.00 19.49 76 TYR A C 1
ATOM 574 O O . TYR A 1 76 ? -2.129 2.117 21.067 1.00 17.31 76 TYR A O 1
ATOM 583 N N . MET A 1 77 ? -3.250 3.959 21.725 1.00 19.69 77 MET A N 1
ATOM 584 C CA . MET A 1 77 ? -3.311 4.555 20.390 1.00 20.04 77 MET A CA 1
ATOM 585 C C . MET A 1 77 ? -2.233 5.625 20.253 1.00 20.26 77 MET A C 1
ATOM 586 O O . MET A 1 77 ? -2.218 6.598 21.009 1.00 21.13 77 MET A O 1
ATOM 591 N N . TYR A 1 78 ? -1.337 5.435 19.286 1.00 19.93 78 TYR A N 1
ATOM 592 C CA . TYR A 1 78 ? -0.214 6.346 19.064 1.00 19.40 78 TYR A CA 1
ATOM 593 C C . TYR A 1 78 ? -0.169 6.800 17.605 1.00 19.70 78 TYR A C 1
ATOM 594 O O . TYR A 1 78 ? -0.829 6.214 16.743 1.00 20.59 78 TYR A O 1
ATOM 603 N N . GLN A 1 79 ? 0.619 7.838 17.335 1.00 16.70 79 GLN A N 1
ATOM 604 C CA . GLN A 1 79 ? 0.644 8.462 16.014 1.00 16.99 79 GLN A CA 1
ATOM 605 C C . GLN A 1 79 ? 2.034 8.925 15.599 1.00 16.63 79 GLN A C 1
ATOM 606 O O . GLN A 1 79 ? 2.941 9.028 16.426 1.00 19.00 79 GLN A O 1
ATOM 612 N N . CYS A 1 80 ? 2.178 9.200 14.305 1.00 15.21 80 CYS A N 1
ATOM 613 C CA . CYS A 1 80 ? 3.315 9.941 13.773 1.00 18.29 80 CYS A CA 1
ATOM 614 C C . CYS A 1 80 ? 2.835 11.360 13.493 1.00 18.49 80 CYS A C 1
ATOM 615 O O . CYS A 1 80 ? 1.948 11.560 12.666 1.00 19.18 80 CYS A O 1
ATOM 618 N N . ALA A 1 81 ? 3.418 12.341 14.179 1.00 20.18 81 ALA A N 1
ATOM 619 C CA . ALA A 1 81 ? 2.959 13.731 14.079 1.00 21.67 81 ALA A CA 1
ATOM 620 C C . ALA A 1 81 ? 3.005 14.281 12.647 1.00 21.63 81 ALA A C 1
ATOM 621 O O . ALA A 1 81 ? 2.024 14.865 12.183 1.00 24.26 81 ALA A O 1
ATOM 623 N N . PRO A 1 82 ? 4.139 14.102 11.944 1.00 20.13 82 PRO A N 1
ATOM 624 C CA . PRO A 1 82 ? 4.207 14.534 10.545 1.00 20.84 82 PRO A CA 1
ATOM 625 C C . PRO A 1 82 ? 3.151 13.929 9.611 1.00 19.67 82 PRO A C 1
ATOM 626 O O . PRO A 1 82 ? 2.663 14.622 8.718 1.00 20.31 82 PRO A O 1
ATOM 630 N N . HIS A 1 83 ? 2.800 12.660 9.816 1.00 19.50 83 HIS A N 1
ATOM 631 C CA . HIS A 1 83 ? 1.956 11.932 8.865 1.00 18.11 83 HIS A CA 1
ATOM 632 C C . HIS A 1 83 ? 0.624 11.429 9.437 1.00 17.92 83 HIS A C 1
ATOM 633 O O . HIS A 1 83 ? -0.049 10.620 8.797 1.00 18.64 83 HIS A O 1
ATOM 640 N N . VAL A 1 84 ? 0.229 11.908 10.617 1.00 18.48 84 VAL A N 1
ATOM 641 C CA . VAL A 1 84 ? -1.032 11.465 11.224 1.00 17.60 84 VAL A CA 1
ATOM 642 C C . VAL A 1 84 ? -2.225 11.780 10.319 1.00 19.66 84 VAL A C 1
ATOM 643 O O . VAL A 1 84 ? -3.115 10.945 10.154 1.00 18.98 84 VAL A O 1
ATOM 647 N N . GLY A 1 85 ? -2.223 12.966 9.714 1.00 20.14 85 GLY A N 1
ATOM 648 C CA . GLY A 1 85 ? -3.277 13.368 8.785 1.00 21.76 85 GLY A CA 1
ATOM 649 C C . GLY A 1 85 ? -3.351 12.497 7.541 1.00 22.59 85 GLY A C 1
ATOM 650 O O . GLY A 1 85 ? -4.408 12.386 6.921 1.00 17.43 85 GLY A O 1
ATOM 651 N N . MET A 1 86 ? -2.222 11.886 7.181 1.00 22.10 86 MET A N 1
ATOM 652 C CA . MET A 1 86 ? -2.154 10.929 6.076 1.00 23.30 86 MET A CA 1
ATOM 653 C C . MET A 1 86 ? -2.536 9.509 6.511 1.00 23.79 86 MET A C 1
ATOM 654 O O . MET A 1 86 ? -2.585 8.599 5.682 1.00 26.46 86 MET A O 1
ATOM 659 N N . GLY A 1 87 ? -2.789 9.321 7.805 1.00 22.33 87 GLY A N 1
ATOM 660 C CA . GLY A 1 87 ? -3.276 8.048 8.338 1.00 21.18 87 GLY A CA 1
ATOM 661 C C . GLY A 1 87 ? -2.249 7.213 9.084 1.00 19.12 87 GLY A C 1
ATOM 662 O O . GLY A 1 87 ? -2.509 6.048 9.389 1.00 16.99 87 GLY A O 1
ATOM 663 N N . MET A 1 88 ? -1.092 7.796 9.397 1.00 17.37 88 MET A N 1
ATOM 664 C CA . MET A 1 88 ? -0.024 7.054 10.064 1.00 16.58 88 MET A CA 1
ATOM 665 C C . MET A 1 88 ? -0.255 6.970 11.574 1.00 19.26 88 MET A C 1
ATOM 666 O O . MET A 1 88 ? 0.333 7.724 12.356 1.00 16.07 88 MET A O 1
ATOM 671 N N . ILE A 1 89 ? -1.134 6.052 11.970 1.00 20.79 89 ILE A N 1
ATOM 672 C CA . ILE A 1 89 ? -1.331 5.717 13.378 1.00 20.86 89 ILE A CA 1
ATOM 673 C C . ILE A 1 89 ? -1.154 4.214 13.580 1.00 21.02 89 ILE A C 1
ATOM 674 O O . ILE A 1 89 ? -1.218 3.434 12.625 1.00 19.45 89 ILE A O 1
ATOM 679 N N . GLY A 1 90 ? -0.924 3.823 14.828 1.00 20.61 90 GLY A N 1
ATOM 680 C CA . GLY A 1 90 ? -0.808 2.416 15.193 1.00 19.46 90 GLY A CA 1
ATOM 681 C C . GLY A 1 90 ? -1.401 2.153 16.560 1.00 18.28 90 GLY A C 1
ATOM 682 O O . GLY A 1 90 ? -1.758 3.087 17.283 1.00 17.83 90 GLY A O 1
ATOM 683 N N . ALA A 1 91 ? -1.500 0.877 16.914 1.00 16.50 91 ALA A N 1
ATOM 684 C CA . ALA A 1 91 ? -2.060 0.472 18.195 1.00 17.74 91 ALA A CA 1
ATOM 685 C C . ALA A 1 91 ? -1.172 -0.555 18.886 1.00 19.32 91 ALA A C 1
ATOM 686 O O . ALA A 1 91 ? -0.528 -1.376 18.230 1.00 20.13 91 ALA A O 1
ATOM 688 N N . ILE A 1 92 ? -1.133 -0.485 20.213 1.00 21.49 92 ILE A N 1
ATOM 689 C CA . ILE A 1 92 ? -0.528 -1.527 21.032 1.00 22.67 92 ILE A CA 1
ATOM 690 C C . ILE A 1 92 ? -1.587 -1.999 22.016 1.00 21.70 92 ILE A C 1
ATOM 691 O O . ILE A 1 92 ? -2.046 -1.223 22.854 1.00 21.84 92 ILE A O 1
ATOM 696 N N . VAL A 1 93 ? -1.986 -3.262 21.894 1.00 21.78 93 VAL A N 1
ATOM 697 C CA . VAL A 1 93 ? -2.959 -3.859 22.803 1.00 22.91 93 VAL A CA 1
ATOM 698 C C . VAL A 1 93 ? -2.208 -4.658 23.864 1.00 24.25 93 VAL A C 1
ATOM 699 O O . VAL A 1 93 ? -1.473 -5.595 23.540 1.00 24.64 93 VAL A O 1
ATOM 703 N N . VAL A 1 94 ? -2.388 -4.269 25.125 1.00 24.87 94 VAL A N 1
ATOM 704 C CA . VAL A 1 94 ? -1.702 -4.897 26.250 1.00 25.99 94 VAL A CA 1
ATOM 705 C C . VAL A 1 94 ? -2.716 -5.678 27.078 1.00 27.92 94 VAL A C 1
ATOM 706 O O . VAL A 1 94 ? -3.621 -5.091 27.670 1.00 27.69 94 VAL A O 1
ATOM 710 N N . GLY A 1 95 ? -2.567 -7.000 27.112 1.00 31.48 95 GLY A N 1
ATOM 711 C CA . GLY A 1 95 ? -3.537 -7.862 27.782 1.00 34.20 95 GLY A CA 1
ATOM 712 C C . GLY A 1 95 ? -4.884 -7.782 27.086 1.00 37.29 95 GLY A C 1
ATOM 713 O O . GLY A 1 95 ? -4.960 -7.910 25.863 1.00 37.00 95 GLY A O 1
ATOM 714 N N . GLU A 1 96 ? -5.941 -7.554 27.863 1.00 41.73 96 GLU A N 1
ATOM 715 C CA . GLU A 1 96 ? -7.288 -7.391 27.315 1.00 45.09 96 GLU A CA 1
ATOM 716 C C . GLU A 1 96 ? -7.586 -5.916 27.042 1.00 45.38 96 GLU A C 1
ATOM 717 O O . GLU A 1 96 ? -7.240 -5.055 27.855 1.00 46.06 96 GLU A O 1
ATOM 723 N N . PRO A 1 97 ? -8.238 -5.619 25.903 1.00 45.51 97 PRO A N 1
ATOM 724 C CA . PRO A 1 97 ? -8.582 -4.239 25.568 1.00 45.61 97 PRO A CA 1
ATOM 725 C C . PRO A 1 97 ? -9.789 -3.741 26.370 1.00 46.10 97 PRO A C 1
ATOM 726 O O . PRO A 1 97 ? -10.918 -3.744 25.872 1.00 48.90 97 PRO A O 1
ATOM 730 N N . ALA A 1 98 ? -9.538 -3.322 27.608 1.00 44.92 98 ALA A N 1
ATOM 731 C CA . ALA A 1 98 ? -10.595 -2.856 28.506 1.00 44.74 98 ALA A CA 1
ATOM 732 C C . ALA A 1 98 ? -11.103 -1.460 28.135 1.00 43.88 98 ALA A C 1
ATOM 733 O O . ALA A 1 98 ? -12.294 -1.176 28.265 1.00 45.35 98 ALA A O 1
ATOM 735 N N . ASN A 1 99 ? -10.197 -0.599 27.671 1.00 40.14 99 ASN A N 1
ATOM 736 C CA . ASN A 1 99 ? -10.534 0.786 27.320 1.00 39.21 99 ASN A CA 1
ATOM 737 C C . ASN A 1 99 ? -10.792 0.988 25.820 1.00 37.88 99 ASN A C 1
ATOM 738 O O . ASN A 1 99 ? -10.561 2.074 25.285 1.00 35.28 99 ASN A O 1
ATOM 743 N N . LEU A 1 100 ? -11.287 -0.053 25.152 1.00 36.79 100 LEU A N 1
ATOM 744 C CA . LEU A 1 100 ? -11.512 -0.013 23.707 1.00 36.86 100 LEU A CA 1
ATOM 745 C C . LEU A 1 100 ? -12.597 0.996 23.328 1.00 37.61 100 LEU A C 1
ATOM 746 O O . LEU A 1 100 ? -12.483 1.684 22.313 1.00 37.26 100 LEU A O 1
ATOM 751 N N . GLU A 1 101 ? -13.644 1.076 24.146 1.00 37.76 101 GLU A N 1
ATOM 752 C CA . GLU A 1 101 ? -14.734 2.025 23.924 1.00 39.18 101 GLU A CA 1
ATOM 753 C C . GLU A 1 101 ? -14.246 3.471 24.052 1.00 37.52 101 GLU A C 1
ATOM 754 O O . GLU A 1 101 ? -14.646 4.337 23.273 1.00 37.05 101 GLU A O 1
ATOM 760 N N . ALA A 1 102 ? -13.381 3.719 25.033 1.00 35.27 102 ALA A N 1
ATOM 761 C CA . ALA A 1 102 ? -12.851 5.059 25.282 1.00 34.99 102 ALA A CA 1
ATOM 762 C C . ALA A 1 102 ? -11.947 5.542 24.147 1.00 32.55 102 ALA A C 1
ATOM 763 O O . ALA A 1 102 ? -12.049 6.693 23.719 1.00 33.01 102 ALA A O 1
ATOM 765 N N . VAL A 1 103 ? -11.071 4.663 23.664 1.00 30.80 103 VAL A N 1
ATOM 766 C CA . VAL A 1 103 ? -10.129 5.020 22.593 1.00 29.97 103 VAL A CA 1
ATOM 767 C C . VAL A 1 103 ? -10.813 5.227 21.236 1.00 29.25 103 VAL A C 1
ATOM 768 O O . VAL A 1 103 ? -10.268 5.903 20.367 1.00 27.50 103 VAL A O 1
ATOM 772 N N . LYS A 1 104 ? -12.000 4.648 21.056 1.00 29.75 104 LYS A N 1
ATOM 773 C CA . LYS A 1 104 ? -12.791 4.881 19.842 1.00 30.22 104 LYS A CA 1
ATOM 774 C C . LYS A 1 104 ? -13.271 6.330 19.725 1.00 31.09 104 LYS A C 1
ATOM 775 O O . LYS A 1 104 ? -13.460 6.833 18.616 1.00 30.41 104 LYS A O 1
ATOM 781 N N . GLY A 1 105 ? -13.460 6.993 20.865 1.00 31.63 105 GLY A N 1
ATOM 782 C CA . GLY A 1 105 ? -14.053 8.331 20.903 1.00 32.28 105 GLY A 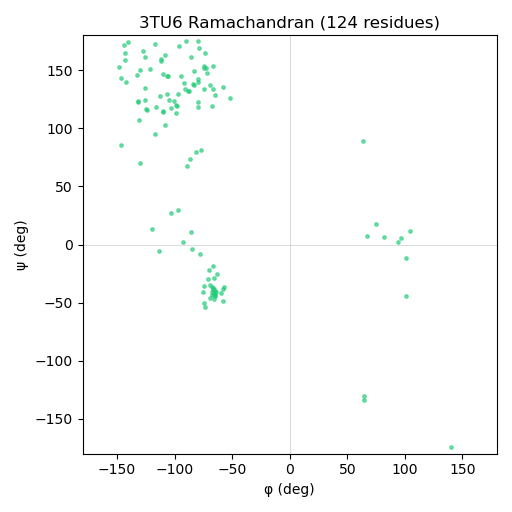CA 1
ATOM 783 C C . GLY A 1 105 ? -13.097 9.512 20.867 1.00 30.95 105 GLY A C 1
ATOM 784 O O . GLY A 1 105 ? -13.542 10.658 20.937 1.00 30.44 105 GLY A O 1
ATOM 785 N N . ILE A 1 106 ? -11.794 9.255 20.754 1.00 30.37 106 ILE A N 1
ATOM 786 C CA . ILE A 1 106 ? -10.805 10.340 20.735 1.00 29.99 106 ILE A CA 1
ATOM 787 C C . ILE A 1 106 ? -10.724 10.990 19.348 1.00 30.91 106 ILE A C 1
ATOM 788 O O . ILE A 1 106 ? -11.373 10.538 18.403 1.00 29.72 106 ILE A O 1
ATOM 793 N N . LYS A 1 107 ? -9.926 12.050 19.237 1.00 30.77 107 LYS A N 1
ATOM 794 C CA . LYS A 1 107 ? -9.815 12.808 17.992 1.00 30.81 107 LYS A CA 1
ATOM 795 C C . LYS A 1 107 ? -8.898 12.112 16.987 1.00 28.72 107 LYS A C 1
ATOM 796 O O . LYS A 1 107 ? -7.711 11.912 17.255 1.00 28.26 107 LYS A O 1
ATOM 798 N N . TYR A 1 108 ? -9.462 11.744 15.837 1.00 26.64 108 TYR A N 1
ATOM 799 C CA . TYR A 1 108 ? -8.700 11.158 14.736 1.00 25.94 108 TYR A CA 1
ATOM 800 C C . TYR A 1 108 ? -8.778 12.079 13.517 1.00 26.60 108 TYR A C 1
ATOM 801 O O . TYR A 1 108 ? -9.736 12.005 12.743 1.00 25.90 108 TYR A O 1
ATOM 810 N N . PRO A 1 109 ? -7.772 12.957 13.344 1.00 25.18 109 PRO A N 1
ATOM 811 C CA . PRO A 1 109 ? -7.807 13.946 12.271 1.00 25.83 109 PRO A CA 1
ATOM 812 C C . PRO A 1 109 ? -7.420 13.375 10.909 1.00 24.93 109 PRO A C 1
ATOM 813 O O . PRO A 1 109 ? -6.524 12.535 10.818 1.00 20.65 109 PRO A O 1
ATOM 817 N N . GLY A 1 110 ? -8.094 13.839 9.861 1.00 25.28 110 GLY A N 1
ATOM 818 C CA . GLY A 1 110 ? -7.768 13.445 8.496 1.00 24.84 110 GLY A CA 1
ATOM 819 C C . GLY A 1 110 ? -7.988 11.965 8.241 1.00 23.69 110 GLY A C 1
ATOM 820 O O . GLY A 1 110 ? -9.013 11.405 8.638 1.00 17.65 110 GLY A O 1
ATOM 821 N N . LYS A 1 111 ? -7.010 11.331 7.599 1.00 22.20 111 LYS A N 1
ATOM 822 C CA . LYS A 1 111 ? -7.126 9.929 7.188 1.00 23.84 111 LYS A CA 1
ATOM 823 C C . LYS A 1 111 ? -6.911 8.923 8.325 1.00 24.45 111 LYS A C 1
ATOM 824 O O . LYS A 1 111 ? -7.144 7.727 8.135 1.00 26.61 111 LYS A O 1
ATOM 830 N N . SER A 1 112 ? -6.480 9.396 9.496 1.00 22.61 112 SER A N 1
ATOM 831 C CA . SER A 1 112 ? -6.313 8.524 10.667 1.00 23.26 112 SER A CA 1
ATOM 832 C C . SER A 1 112 ? -7.637 7.967 11.198 1.00 24.08 112 SER A C 1
ATOM 833 O O . SER A 1 112 ? -7.639 6.983 11.939 1.00 23.13 112 SER A O 1
ATOM 836 N N . LYS A 1 113 ? -8.753 8.600 10.833 1.00 26.67 113 LYS A N 1
ATOM 837 C CA . LYS A 1 113 ? -10.079 8.098 11.200 1.00 27.13 113 LYS A CA 1
ATOM 838 C C . LYS A 1 113 ? -10.368 6.763 10.511 1.00 25.70 113 LYS A C 1
ATOM 839 O O . LYS A 1 113 ? -10.823 5.816 11.153 1.00 26.22 113 LYS A O 1
ATOM 845 N N . ALA A 1 114 ? -10.101 6.695 9.208 1.00 24.04 114 ALA A N 1
ATOM 846 C CA . ALA A 1 114 ? -10.244 5.450 8.450 1.00 23.83 114 ALA A CA 1
ATOM 847 C C . ALA A 1 114 ? -9.207 4.412 8.890 1.00 24.77 114 ALA A C 1
ATOM 848 O O . ALA A 1 114 ? -9.496 3.215 8.932 1.00 28.86 114 ALA A O 1
ATOM 850 N N . ALA A 1 115 ? -8.004 4.880 9.216 1.00 22.24 115 ALA A N 1
ATOM 851 C CA . ALA A 1 115 ? -6.946 4.013 9.735 1.00 21.39 115 ALA A CA 1
ATOM 852 C C . ALA A 1 115 ? -7.330 3.414 11.088 1.00 21.42 115 ALA A C 1
ATOM 853 O O . ALA A 1 115 ? -7.068 2.240 11.346 1.00 19.78 115 ALA A O 1
ATOM 855 N N . ALA A 1 116 ? -7.948 4.226 11.943 1.00 21.62 116 ALA A N 1
ATOM 856 C CA . ALA A 1 116 ? -8.410 3.766 13.253 1.00 20.95 116 ALA A CA 1
ATOM 857 C C . ALA A 1 116 ? -9.510 2.712 13.110 1.00 21.33 116 ALA A C 1
ATOM 858 O O . ALA A 1 116 ? -9.491 1.694 13.802 1.00 16.37 116 ALA A O 1
ATOM 860 N N . GLU A 1 117 ? -10.456 2.958 12.205 1.00 24.71 117 GLU A N 1
ATOM 861 C CA . GLU A 1 117 ? -11.529 2.000 11.918 1.00 25.98 117 GLU A CA 1
ATOM 862 C C . GLU A 1 117 ? -10.989 0.639 11.467 1.00 25.58 117 GLU A C 1
ATOM 863 O O . GLU A 1 117 ? -11.538 -0.400 11.836 1.00 26.54 117 GLU A O 1
ATOM 869 N N . LYS A 1 118 ? -9.917 0.652 10.675 1.00 25.87 118 LYS A N 1
ATOM 870 C CA . LYS A 1 118 ? -9.245 -0.580 10.258 1.00 25.09 118 LYS A CA 1
ATOM 871 C C . LYS A 1 118 ? -8.568 -1.267 11.446 1.00 24.06 118 LYS A C 1
ATOM 872 O O . LYS A 1 118 ? -8.609 -2.493 11.567 1.00 23.14 118 LYS A O 1
ATOM 874 N N . ILE A 1 119 ? -7.950 -0.469 12.315 1.00 23.28 119 ILE A N 1
ATOM 875 C CA . ILE A 1 119 ? -7.283 -0.982 13.513 1.00 22.28 119 ILE A CA 1
ATOM 876 C C . ILE A 1 119 ? -8.277 -1.614 14.488 1.00 22.29 119 ILE A C 1
ATOM 877 O O . ILE A 1 119 ? -8.019 -2.692 15.023 1.00 21.05 119 ILE A O 1
ATOM 882 N N . PHE A 1 120 ? -9.410 -0.950 14.707 1.00 22.74 120 PHE A N 1
ATOM 883 C CA . PHE A 1 120 ? -10.430 -1.455 15.632 1.00 24.75 120 PHE A CA 1
ATOM 884 C C . PHE A 1 120 ? -11.126 -2.716 15.114 1.00 25.91 120 PHE A C 1
ATOM 885 O O . PHE A 1 120 ? -11.485 -3.591 15.902 1.00 26.16 120 PHE A O 1
ATOM 893 N N . ALA A 1 121 ? -11.318 -2.808 13.800 1.00 24.17 121 ALA A N 1
ATOM 894 C CA . ALA A 1 121 ? -11.858 -4.026 13.188 1.00 24.92 121 ALA A CA 1
ATOM 895 C C . ALA A 1 121 ? -10.870 -5.188 13.324 1.00 25.13 121 ALA A C 1
ATOM 896 O O . ALA A 1 121 ? -11.274 -6.332 13.548 1.00 24.56 121 ALA A O 1
ATOM 898 N N . GLU A 1 122 ? -9.580 -4.883 13.198 1.00 24.83 122 GLU A N 1
ATOM 899 C CA . GLU A 1 122 ? -8.520 -5.885 13.317 1.00 24.82 122 GLU A CA 1
ATOM 900 C C . GLU A 1 122 ? -8.450 -6.457 14.735 1.00 24.79 122 GLU A C 1
ATOM 901 O O . GLU A 1 122 ? -8.294 -7.664 14.913 1.00 23.93 122 GLU A O 1
ATOM 907 N N . ILE A 1 123 ? -8.573 -5.586 15.734 1.00 24.24 123 ILE A N 1
ATOM 908 C CA . ILE A 1 123 ? -8.537 -5.998 17.139 1.00 22.47 123 ILE A CA 1
ATOM 909 C C . ILE A 1 123 ? -9.782 -6.799 17.524 1.00 24.53 123 ILE A C 1
ATOM 910 O O . ILE A 1 123 ? -9.682 -7.841 18.171 1.00 24.92 123 ILE A O 1
ATOM 915 N N . GLU A 1 124 ? -10.950 -6.306 17.122 1.00 25.24 124 GLU A N 1
ATOM 916 C CA . GLU A 1 124 ? -12.219 -6.917 17.515 1.00 28.13 124 GLU A CA 1
ATOM 917 C C . GLU A 1 124 ? -12.494 -8.230 16.783 1.00 29.14 124 GLU A C 1
ATOM 918 O O . GLU A 1 124 ? -12.748 -9.254 17.420 1.00 29.72 124 GLU A O 1
ATOM 924 N N . SER A 1 125 ? -12.438 -8.195 15.453 1.00 29.96 125 SER A N 1
ATOM 925 C CA . SER A 1 125 ? -12.871 -9.328 14.625 1.00 32.35 125 SER A CA 1
ATOM 926 C C . SER A 1 125 ? -11.751 -10.017 13.835 1.00 33.08 125 SER A C 1
ATOM 927 O O . SER A 1 125 ? -11.994 -11.040 13.195 1.00 32.90 125 SER A O 1
ATOM 930 N N . GLY A 1 126 ? -10.539 -9.465 13.873 1.00 35.17 126 GLY A N 1
ATOM 931 C CA . GLY A 1 126 ? -9.408 -10.026 13.129 1.00 37.12 126 GLY A CA 1
ATOM 932 C C . GLY A 1 126 ? -9.121 -9.278 11.838 1.00 39.72 126 GLY A C 1
ATOM 933 O O . GLY A 1 126 ? -7.962 -9.002 11.521 1.00 40.03 126 GLY A O 1
ATOM 934 N N . GLY A 1 127 ? -10.175 -8.952 11.092 1.00 42.37 127 GLY A N 1
ATOM 935 C CA . GLY A 1 127 ? -10.043 -8.196 9.846 1.00 44.83 127 GLY A CA 1
ATOM 936 C C . GLY A 1 127 ? -11.266 -7.349 9.552 1.00 46.88 127 GLY A C 1
ATOM 937 O O . GLY A 1 127 ? -12.399 -7.775 9.781 1.00 50.69 127 GLY A O 1
#

Secondary structure (DSSP, 8-state):
--EEEEEEEEE-TTS-EEEEESSEEEE-TT-EEEEE-SSSS---EEPTT-S-TTPPP-BPPTT---EEE--S-EEEEEE-TTTGGGT-EEEEEESS-TTHHHHHTS---TTHHHHHHHHHHHHHH--

Foldseek 3Di:
DEEEEWEQDCADPVGQGGEIVPQEAEAAAFYKYWYACPDFDWFKWWDDQQDDPPDDTDDGDTRGRDMDHGHDFAKTKIATPVCQLVQYIGIYGYDDHPCLVRNLPDDRHHCVNVNVVVRSCCVPPND

B-factor: mean 28.16, std 9.07, range [7.02, 75.21]

InterPro domains:
  IPR000923 Blue (type 1) copper domain [PF00127] (27-114)
  IPR001235 Blue (type 1) copper protein, plastocyanin-type [PR00156] (46-59)
  IPR001235 Blue (type 1) copper protein, plastocyanin-type [PR00156] (60-75)
  IPR001235 Blue (type 1) copper protein, plastocyanin-type [PR00156] (92-106)
  IPR002386 Amicyanin/Pseudoazurin [PR00155] (23-38)
  IPR002386 Amicyanin/Pseudoazurin [PR00155] (40-59)
  IPR002386 Amicyanin/Pseudoazurin [PR00155] (60-75)
  IPR002386 Amicyanin/Pseudoazurin [PR00155] (81-96)
  IPR002386 Amicyanin/Pseudoazurin [PR00155] (97-112)
  IPR008972 Cupredoxin [G3DSA:2.60.40.420] (21-147)
  IPR008972 Cupredoxin [SSF49503] (34-140)
  IPR012745 Pseudoazurin [TIGR02375] (28-143)
  IPR012745 Pseudoazurin [cd04218] (23-140)
  IPR028871 Blue (type 1) copper protein, binding site [PS00196] (94-108)

Organism: Rhizobium meliloti (strain 1021) (NCBI:txid266834)